Protein AF-A0A0K2ZY50-F1 (afdb_monomer_lite)

Structure (mmCIF, N/CA/C/O backbone):
data_AF-A0A0K2ZY50-F1
#
_entry.id   AF-A0A0K2ZY50-F1
#
loop_
_atom_site.group_PDB
_atom_site.id
_atom_site.type_symbol
_atom_site.label_atom_id
_atom_site.label_alt_id
_atom_site.label_comp_id
_atom_site.label_asym_id
_atom_site.label_entity_id
_atom_site.label_seq_id
_atom_site.pdbx_PDB_ins_code
_atom_site.Cartn_x
_atom_site.Cartn_y
_atom_site.Cartn_z
_atom_site.occupancy
_atom_site.B_iso_or_equiv
_atom_site.auth_seq_id
_atom_site.auth_comp_id
_atom_site.auth_asym_id
_atom_site.auth_atom_id
_atom_site.pdbx_PDB_model_num
ATOM 1 N N . MET A 1 1 ? -4.979 -6.735 -10.473 1.00 54.88 1 MET A N 1
ATOM 2 C CA . MET A 1 1 ? -4.597 -8.114 -10.837 1.00 54.88 1 MET A CA 1
ATOM 3 C C . MET A 1 1 ? -4.139 -8.105 -12.274 1.00 54.88 1 MET A C 1
ATOM 5 O O . MET A 1 1 ? -4.803 -7.467 -13.080 1.00 54.88 1 MET A O 1
ATOM 9 N N . LEU A 1 2 ? -3.047 -8.794 -12.595 1.00 60.53 2 LEU A N 1
ATOM 10 C CA . LEU A 1 2 ? -2.800 -9.212 -13.976 1.00 60.53 2 LEU A CA 1
ATOM 11 C C . LEU A 1 2 ? -4.040 -10.005 -14.419 1.00 60.53 2 LEU A C 1
ATOM 13 O O . LEU A 1 2 ? -4.526 -10.817 -13.636 1.00 60.53 2 LEU A O 1
ATOM 17 N N . GLY A 1 3 ? -4.630 -9.660 -15.563 1.00 57.97 3 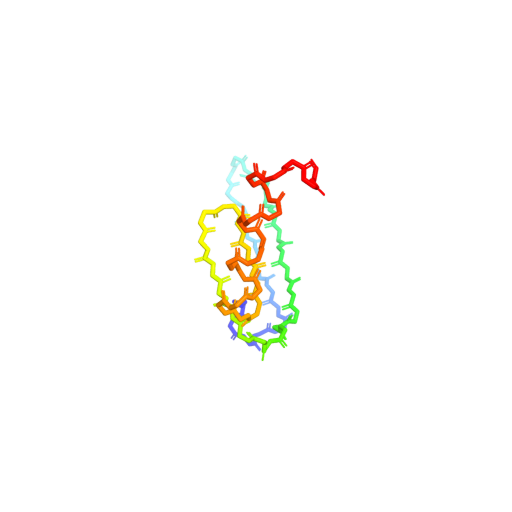GLY A N 1
ATOM 18 C CA . GLY A 1 3 ? -6.013 -9.987 -15.945 1.00 57.97 3 GLY A CA 1
ATOM 19 C C . GLY A 1 3 ? -6.313 -11.469 -16.198 1.00 57.97 3 GLY A C 1
ATOM 20 O O . GLY A 1 3 ? -6.713 -11.824 -17.297 1.00 57.97 3 GLY A O 1
ATOM 21 N N . GLY A 1 4 ? -6.133 -12.328 -15.195 1.00 64.44 4 GLY A N 1
ATOM 22 C CA . GLY A 1 4 ? -6.476 -13.752 -15.226 1.00 64.44 4 GLY A CA 1
ATOM 23 C C . GLY A 1 4 ? -5.536 -14.645 -16.040 1.00 64.44 4 GLY A C 1
ATOM 24 O O . GLY A 1 4 ? -5.775 -15.843 -16.093 1.00 64.44 4 GLY A O 1
ATOM 25 N N . GLY A 1 5 ? -4.495 -14.094 -16.670 1.00 71.12 5 GLY A N 1
ATOM 26 C CA . GLY A 1 5 ? -3.480 -14.871 -17.382 1.00 71.12 5 GLY A CA 1
ATOM 27 C C . GLY A 1 5 ? -2.356 -15.353 -16.462 1.00 71.12 5 GLY A C 1
ATOM 28 O O . GLY A 1 5 ? -1.945 -14.634 -15.552 1.00 71.12 5 GLY A O 1
ATOM 29 N N . ASP A 1 6 ? -1.826 -16.541 -16.749 1.00 79.62 6 ASP A N 1
ATOM 30 C CA . ASP A 1 6 ? -0.742 -17.174 -15.978 1.00 79.62 6 ASP A CA 1
ATOM 31 C C . ASP A 1 6 ? 0.651 -16.611 -16.305 1.00 79.62 6 ASP A C 1
ATOM 33 O O . ASP A 1 6 ? 1.635 -16.918 -15.631 1.00 79.62 6 ASP A O 1
ATOM 37 N N . LEU A 1 7 ? 0.750 -15.794 -17.357 1.00 85.25 7 LEU A N 1
ATOM 38 C CA . LEU A 1 7 ? 2.012 -15.332 -17.924 1.00 85.25 7 LEU A CA 1
ATOM 39 C C . LEU A 1 7 ? 2.027 -13.810 -18.063 1.00 85.25 7 LEU A C 1
ATOM 41 O O . LEU A 1 7 ? 1.129 -13.209 -18.654 1.00 85.25 7 LEU A O 1
ATOM 45 N N . LEU A 1 8 ? 3.087 -13.195 -17.538 1.00 87.88 8 LEU A N 1
ATOM 46 C CA . LEU A 1 8 ? 3.402 -11.784 -17.722 1.00 87.88 8 LEU A CA 1
ATOM 47 C C . LEU A 1 8 ? 4.602 -11.661 -18.663 1.00 87.88 8 LEU A C 1
ATOM 49 O O . LEU A 1 8 ? 5.693 -12.121 -18.334 1.00 87.88 8 LEU A O 1
ATOM 53 N N . HIS A 1 9 ? 4.410 -11.011 -19.809 1.00 90.38 9 HIS A N 1
ATOM 54 C CA . HIS A 1 9 ? 5.502 -10.658 -20.712 1.00 90.38 9 HIS A CA 1
ATOM 55 C C . HIS A 1 9 ? 5.956 -9.220 -20.435 1.00 90.38 9 HIS A C 1
ATOM 57 O O . HIS A 1 9 ? 5.141 -8.298 -20.463 1.00 90.38 9 HIS A O 1
ATOM 63 N N . LEU A 1 10 ? 7.250 -9.028 -20.171 1.00 91.75 10 LEU A N 1
ATOM 64 C CA . LEU A 1 10 ? 7.871 -7.715 -19.987 1.00 91.75 10 LEU A CA 1
ATOM 65 C C . LEU A 1 10 ? 9.021 -7.565 -20.981 1.00 91.75 10 LEU A C 1
ATOM 67 O O . LEU A 1 10 ? 9.921 -8.400 -21.013 1.00 91.75 10 LEU A O 1
ATOM 71 N N . GLN A 1 11 ? 9.010 -6.477 -21.747 1.00 94.38 11 GLN A N 1
ATOM 72 C CA . GLN A 1 11 ? 10.088 -6.112 -22.658 1.00 94.38 11 GLN A CA 1
ATOM 73 C C . GLN A 1 11 ? 10.556 -4.695 -22.326 1.00 94.38 11 GLN A C 1
ATOM 75 O O . GLN A 1 11 ? 9.751 -3.767 -22.265 1.00 94.38 11 GLN A O 1
ATOM 80 N N . ALA A 1 12 ? 11.856 -4.536 -22.082 1.00 96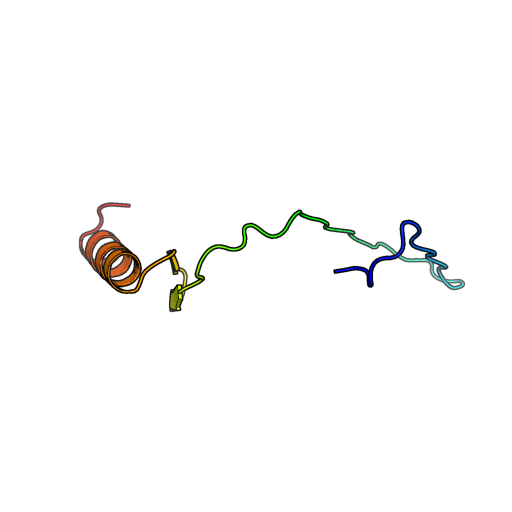.06 12 ALA A N 1
ATOM 81 C CA . ALA A 1 12 ? 12.474 -3.226 -21.917 1.00 96.06 12 ALA A CA 1
ATOM 82 C C . ALA A 1 12 ? 12.980 -2.701 -23.270 1.00 96.06 12 ALA A C 1
ATOM 84 O O . ALA A 1 12 ? 13.358 -3.490 -24.136 1.00 96.06 12 ALA A O 1
ATOM 85 N N . GLY A 1 13 ? 12.985 -1.377 -23.440 1.00 94.81 13 GLY A N 1
ATOM 86 C CA . GLY A 1 13 ? 13.640 -0.716 -24.574 1.00 94.81 13 GLY A CA 1
ATOM 87 C C . GLY A 1 13 ? 15.148 -0.546 -24.358 1.00 94.81 13 GLY A C 1
ATOM 88 O O . GLY A 1 13 ? 15.701 -1.036 -23.374 1.00 94.81 13 GLY A O 1
ATOM 89 N N . ASP A 1 14 ? 15.798 0.213 -25.239 1.00 94.94 14 ASP A N 1
ATOM 90 C CA . ASP A 1 14 ? 17.267 0.326 -25.337 1.00 94.94 14 ASP A CA 1
ATOM 91 C C . ASP A 1 14 ? 17.976 0.804 -24.057 1.00 94.94 14 ASP A C 1
ATOM 93 O O . ASP A 1 14 ? 19.136 0.481 -23.817 1.00 94.94 14 ASP A O 1
ATOM 97 N N . VAL A 1 15 ? 17.276 1.560 -2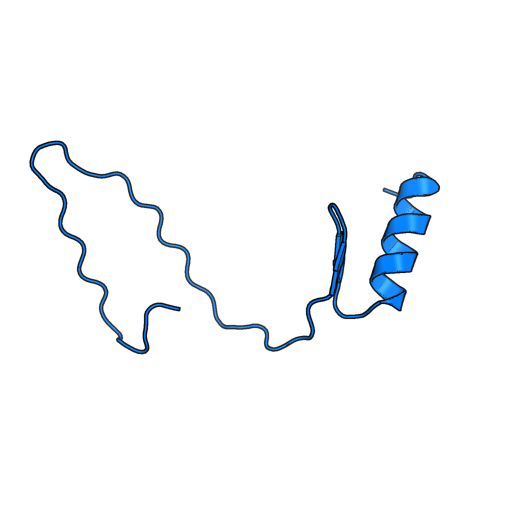3.208 1.00 94.62 15 VAL A N 1
ATOM 98 C CA . VAL A 1 15 ? 17.810 2.113 -21.948 1.00 94.62 15 VAL A CA 1
ATOM 99 C C . VAL A 1 15 ? 17.554 1.175 -20.749 1.00 94.62 15 VAL A C 1
ATOM 101 O O . VAL A 1 15 ? 18.035 1.413 -19.641 1.00 94.62 15 VAL A O 1
ATOM 104 N N . GLY A 1 16 ? 16.836 0.068 -20.959 1.00 94.19 16 GLY A N 1
ATOM 105 C CA . GLY A 1 16 ? 16.489 -0.904 -19.924 1.00 94.19 16 GLY A CA 1
ATOM 106 C C . GL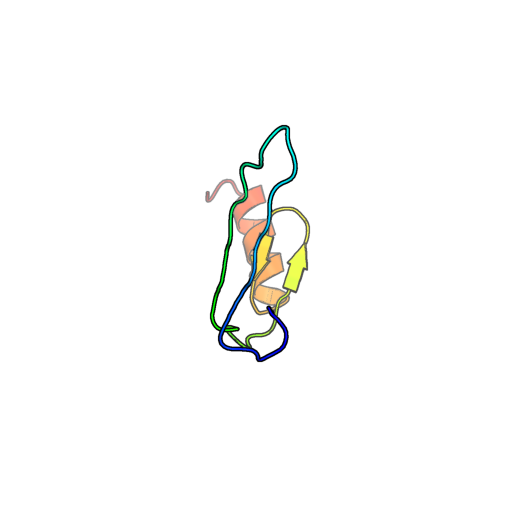Y A 1 16 ? 15.347 -0.458 -18.999 1.00 94.19 16 GLY A C 1
ATOM 107 O O . GLY A 1 16 ? 14.781 0.626 -19.132 1.00 94.19 16 GLY A O 1
ATOM 108 N N . ALA A 1 17 ? 14.982 -1.324 -18.047 1.00 95.38 17 ALA A N 1
ATOM 109 C CA . ALA A 1 17 ? 13.946 -1.069 -17.043 1.00 95.38 17 ALA A CA 1
ATOM 110 C C . ALA A 1 17 ? 14.307 -1.710 -15.693 1.00 95.38 17 ALA A C 1
ATOM 112 O O . ALA A 1 17 ? 15.053 -2.687 -15.635 1.00 95.38 17 ALA A O 1
ATOM 113 N N . ARG A 1 18 ? 13.746 -1.176 -14.600 1.00 95.62 18 ARG A N 1
ATOM 114 C CA . ARG A 1 18 ? 13.864 -1.728 -13.237 1.00 95.62 18 ARG A CA 1
ATOM 115 C C . ARG A 1 18 ? 12.472 -1.909 -12.614 1.00 95.62 18 ARG A C 1
ATOM 117 O O . ARG A 1 18 ? 12.065 -1.081 -11.799 1.00 95.62 18 ARG A O 1
ATOM 124 N N 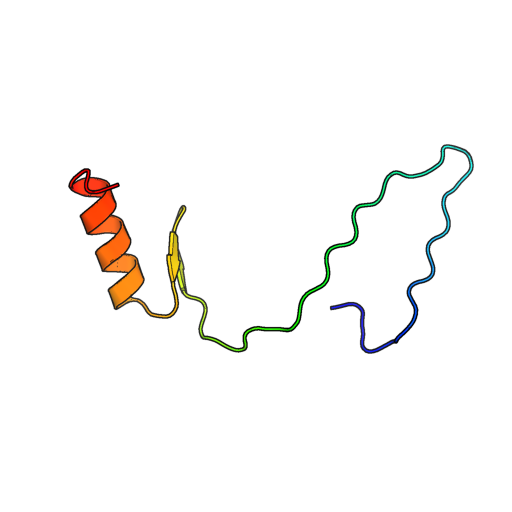. PRO A 1 19 ? 11.698 -2.922 -13.041 1.00 93.50 19 PRO A N 1
ATOM 125 C CA . PRO A 1 19 ? 10.347 -3.127 -12.537 1.00 93.50 19 PRO A CA 1
ATOM 126 C C . PRO A 1 19 ? 10.353 -3.784 -11.152 1.00 93.50 19 PRO A C 1
ATOM 128 O O . PRO A 1 19 ? 11.211 -4.608 -10.842 1.00 93.50 19 PRO A O 1
ATOM 131 N N . ILE A 1 20 ? 9.334 -3.472 -10.353 1.00 95.19 20 ILE A N 1
ATOM 132 C CA . ILE A 1 20 ? 8.948 -4.262 -9.183 1.00 95.19 20 ILE A CA 1
ATOM 133 C C . ILE A 1 20 ? 7.570 -4.843 -9.481 1.00 95.19 20 ILE A C 1
ATOM 135 O O . ILE A 1 20 ? 6.625 -4.101 -9.747 1.00 95.19 20 ILE A O 1
ATOM 139 N N . LEU A 1 21 ? 7.463 -6.171 -9.443 1.00 92.56 21 LEU A N 1
ATOM 140 C CA . LEU A 1 21 ? 6.192 -6.874 -9.558 1.00 92.56 21 LEU A CA 1
ATOM 141 C C . LEU A 1 21 ? 5.734 -7.312 -8.167 1.00 92.56 21 LEU A C 1
ATOM 143 O O . LEU A 1 21 ? 6.426 -8.072 -7.496 1.00 92.56 21 LEU A O 1
ATOM 147 N N . VAL A 1 22 ? 4.547 -6.861 -7.760 1.00 92.75 22 VAL A N 1
ATOM 148 C CA . VAL A 1 22 ? 3.898 -7.290 -6.516 1.00 92.75 22 VAL A CA 1
ATOM 149 C C . VAL A 1 22 ? 2.584 -7.976 -6.863 1.00 92.75 22 VAL A C 1
ATOM 151 O O . VAL A 1 22 ? 1.724 -7.402 -7.533 1.00 92.75 22 VAL A O 1
ATOM 154 N N . THR A 1 23 ? 2.425 -9.213 -6.402 1.00 90.44 23 THR A N 1
ATOM 155 C CA . THR A 1 23 ? 1.212 -10.015 -6.593 1.00 90.44 23 THR A CA 1
ATOM 156 C C . THR A 1 23 ? 0.718 -10.535 -5.253 1.00 90.44 23 THR A C 1
ATOM 158 O O . THR A 1 23 ? 1.522 -10.858 -4.384 1.00 90.44 23 THR A O 1
ATOM 161 N N . GLY A 1 24 ? -0.594 -10.680 -5.100 1.00 89.12 24 GLY A N 1
ATOM 162 C CA . GLY A 1 24 ? -1.189 -11.246 -3.897 1.00 89.12 24 GLY A CA 1
ATOM 163 C C . GLY A 1 24 ? -2.575 -11.807 -4.175 1.00 89.12 24 GLY A C 1
ATOM 164 O O . GLY A 1 24 ? -3.279 -11.347 -5.080 1.00 89.12 24 GLY A O 1
ATOM 165 N N . ARG A 1 25 ? -2.970 -12.811 -3.390 1.00 89.81 25 ARG A N 1
ATOM 166 C CA . ARG A 1 25 ? -4.353 -13.288 -3.366 1.00 89.81 25 ARG A CA 1
ATOM 167 C C . ARG A 1 25 ? -5.221 -12.213 -2.691 1.00 89.81 25 ARG A C 1
ATOM 169 O O . ARG A 1 25 ? -4.818 -11.709 -1.646 1.00 89.81 25 ARG A O 1
ATOM 176 N N . PRO A 1 26 ? -6.403 -11.865 -3.232 1.00 90.50 26 PRO A N 1
ATOM 177 C CA . PRO A 1 26 ? -7.313 -10.957 -2.544 1.00 90.50 26 PRO A CA 1
ATOM 178 C C . PRO A 1 26 ? -7.725 -11.535 -1.201 1.00 90.50 26 PRO A C 1
ATOM 180 O O . PRO A 1 26 ? -8.160 -12.686 -1.152 1.00 90.50 26 PRO A O 1
ATOM 183 N N . LEU A 1 27 ? -7.663 -10.713 -0.155 1.00 92.44 27 LEU A N 1
ATOM 184 C CA . LEU A 1 27 ? -8.176 -11.085 1.164 1.00 92.44 27 LEU A CA 1
ATOM 185 C C . LEU A 1 27 ? -9.702 -11.246 1.157 1.00 92.44 27 LEU A C 1
ATOM 187 O O . LEU A 1 27 ? -10.231 -12.080 1.876 1.00 92.44 27 LEU A O 1
ATOM 191 N N . ARG A 1 28 ? -10.403 -10.511 0.278 1.00 93.94 28 ARG A N 1
ATOM 192 C CA . ARG A 1 28 ? -11.879 -10.479 0.198 1.00 93.94 28 ARG A CA 1
ATOM 193 C C . ARG A 1 28 ? -12.546 -10.066 1.511 1.00 93.94 28 ARG A C 1
ATOM 195 O O . ARG A 1 28 ? -13.676 -10.454 1.785 1.00 93.94 28 ARG A O 1
ATOM 202 N N . GLU A 1 29 ? -11.857 -9.247 2.285 1.00 96.31 29 GLU A N 1
ATOM 203 C CA . GLU A 1 29 ? -12.393 -8.648 3.493 1.00 96.31 29 GLU A CA 1
ATOM 204 C C . GLU A 1 29 ? -12.841 -7.213 3.204 1.00 96.31 29 GLU A C 1
ATOM 206 O O . GLU A 1 29 ? -12.325 -6.583 2.269 1.00 96.31 29 GLU A O 1
ATOM 211 N N . PRO A 1 30 ? -13.794 -6.675 3.982 1.00 95.50 30 PRO A N 1
ATOM 212 C CA . PRO A 1 30 ? -14.099 -5.258 3.931 1.00 95.50 30 PRO A CA 1
ATOM 213 C C . PRO A 1 30 ? -12.838 -4.436 4.217 1.00 95.50 30 PRO A C 1
ATOM 215 O O . PRO A 1 30 ? -12.020 -4.808 5.057 1.00 95.50 30 PRO A O 1
ATOM 218 N N . VAL A 1 31 ? -12.687 -3.325 3.497 1.00 96.38 31 VAL A N 1
ATOM 219 C CA . VAL A 1 31 ? -11.573 -2.391 3.666 1.00 96.38 31 VAL A CA 1
ATOM 220 C C . VAL A 1 31 ? -12.150 -1.030 4.015 1.00 96.38 31 VAL A C 1
ATOM 222 O O . VAL A 1 31 ? -12.809 -0.392 3.194 1.00 96.38 31 VAL A O 1
ATOM 225 N N . VAL A 1 32 ? -11.869 -0.575 5.230 1.00 97.00 32 VAL A N 1
ATOM 226 C CA . VAL A 1 32 ? -12.198 0.757 5.728 1.00 97.00 32 VAL A CA 1
ATOM 227 C C . VAL A 1 32 ? -10.890 1.503 5.961 1.00 97.00 32 VAL A C 1
ATOM 229 O O . VAL A 1 32 ? -10.010 1.028 6.671 1.00 97.00 32 VAL A O 1
ATOM 232 N N . ARG A 1 33 ? -10.733 2.679 5.348 1.00 96.44 33 ARG A N 1
ATOM 233 C CA . ARG A 1 33 ? -9.492 3.464 5.405 1.00 96.44 33 ARG A CA 1
ATOM 234 C C . ARG A 1 33 ? -9.777 4.920 5.739 1.00 96.44 33 ARG A C 1
ATOM 236 O O . ARG A 1 33 ? -10.602 5.552 5.080 1.00 96.44 33 ARG A O 1
ATOM 243 N N . HIS A 1 34 ? -9.013 5.474 6.676 1.00 95.44 34 HIS A N 1
ATOM 244 C CA . HIS A 1 34 ? -8.954 6.913 6.917 1.00 95.44 34 HIS A CA 1
ATOM 245 C C . HIS A 1 34 ? -7.558 7.308 7.406 1.00 95.44 34 HIS A C 1
ATOM 247 O O . HIS A 1 34 ? -7.035 6.727 8.355 1.00 95.44 34 HIS A O 1
ATOM 253 N N . GLY A 1 35 ? -6.945 8.294 6.745 1.00 91.81 35 GLY A N 1
ATOM 254 C CA . GLY A 1 35 ? -5.580 8.720 7.057 1.00 91.81 35 GLY A CA 1
ATOM 255 C C . GLY A 1 35 ? -4.571 7.556 6.991 1.00 91.81 35 GLY A C 1
ATOM 256 O O . GLY A 1 35 ? -4.552 6.854 5.973 1.00 91.81 35 GLY A O 1
ATOM 257 N N . PRO A 1 36 ? -3.741 7.354 8.035 1.00 93.56 36 PRO A N 1
ATOM 258 C CA . PRO A 1 36 ? -2.734 6.293 8.083 1.00 93.56 36 PRO A CA 1
ATOM 259 C C . PRO A 1 36 ? -3.301 4.920 8.483 1.00 93.56 36 PRO A C 1
ATOM 261 O O . PRO A 1 36 ? -2.551 3.948 8.503 1.00 93.56 36 PRO A O 1
ATOM 264 N N . PHE A 1 37 ? -4.598 4.820 8.797 1.00 96.31 37 PHE A N 1
ATOM 265 C CA . PHE A 1 37 ? -5.202 3.596 9.321 1.00 96.31 37 PHE A CA 1
ATOM 266 C C . PHE A 1 37 ? -6.065 2.887 8.274 1.00 96.31 37 PHE A C 1
ATOM 268 O O . PHE A 1 37 ? -6.826 3.513 7.525 1.00 96.31 37 PHE A O 1
ATOM 275 N N . VAL A 1 38 ? -5.946 1.559 8.246 1.00 96.56 38 VAL A N 1
ATOM 276 C CA . VAL A 1 38 ? -6.734 0.642 7.416 1.00 96.56 38 VAL A CA 1
ATOM 277 C C . VAL A 1 38 ? -7.209 -0.498 8.314 1.00 96.56 38 VAL A C 1
ATOM 279 O O . VAL A 1 38 ? -6.375 -1.162 8.920 1.00 96.56 38 VAL A O 1
ATOM 282 N N . MET A 1 39 ? -8.524 -0.697 8.401 1.00 97.12 39 MET A N 1
ATOM 283 C CA . MET A 1 39 ? -9.190 -1.720 9.221 1.00 97.12 39 MET A CA 1
ATOM 284 C C . MET A 1 39 ? -10.321 -2.393 8.434 1.00 97.12 39 MET A C 1
ATOM 286 O O . MET A 1 39 ? -10.617 -1.997 7.302 1.00 97.12 39 MET A O 1
ATOM 290 N N . ASN A 1 40 ? -10.973 -3.397 9.024 1.00 97.50 40 ASN A N 1
ATOM 291 C CA . ASN A 1 40 ? -12.085 -4.100 8.391 1.00 97.50 40 ASN A CA 1
ATOM 292 C C . ASN A 1 40 ? -13.447 -3.446 8.695 1.00 97.50 40 ASN A C 1
ATOM 294 O O . ASN A 1 40 ? -14.361 -3.525 7.876 1.00 97.50 40 ASN A O 1
ATOM 298 N N . THR A 1 41 ? -13.595 -2.747 9.821 1.00 97.56 41 THR A N 1
ATOM 299 C CA . THR A 1 41 ? -14.841 -2.062 10.218 1.00 97.56 41 THR A CA 1
ATOM 300 C C . THR A 1 41 ? -14.621 -0.586 10.561 1.00 97.56 41 THR A C 1
ATOM 302 O O . THR A 1 41 ? -13.491 -0.113 10.713 1.00 97.56 41 THR A O 1
ATOM 305 N N . ARG A 1 42 ? -15.713 0.186 10.664 1.00 96.31 42 ARG A N 1
ATOM 306 C CA . ARG A 1 42 ? -15.633 1.605 11.044 1.00 96.31 42 ARG A CA 1
ATOM 307 C C . ARG A 1 42 ? -15.297 1.760 12.524 1.00 96.31 42 ARG A C 1
ATOM 309 O O . ARG A 1 42 ? -14.572 2.680 12.884 1.00 96.31 42 ARG A O 1
ATOM 316 N N . GLU A 1 43 ? -15.805 0.864 13.353 1.00 97.38 43 GLU A N 1
ATOM 317 C CA . GLU A 1 43 ? -15.591 0.821 14.795 1.00 97.38 43 GLU A CA 1
ATOM 318 C C . GLU A 1 43 ? -14.106 0.606 15.116 1.00 97.38 43 GLU A C 1
ATOM 320 O O . GLU A 1 43 ? -13.526 1.393 15.862 1.00 97.38 43 GLU A O 1
ATOM 325 N N . GLU A 1 44 ? -13.462 -0.375 14.475 1.00 97.19 44 GLU A N 1
ATOM 326 C CA . GLU A 1 44 ? -12.014 -0.620 14.598 1.00 97.19 44 GLU A CA 1
ATOM 327 C C . GLU A 1 44 ? -11.185 0.585 14.144 1.00 97.19 44 GLU A C 1
ATOM 329 O O . GLU A 1 44 ? -10.195 0.945 14.778 1.00 97.19 44 GLU A O 1
ATOM 334 N N . LEU A 1 45 ? -11.598 1.242 13.056 1.00 96.56 45 LEU A N 1
ATOM 335 C CA . LEU A 1 45 ? -10.915 2.433 12.562 1.00 96.56 45 LEU A CA 1
ATOM 336 C C . LEU A 1 45 ? -10.980 3.577 13.583 1.00 96.56 45 LEU A C 1
ATOM 338 O O . LEU A 1 45 ? -9.974 4.235 13.834 1.00 96.56 45 LEU A O 1
ATOM 342 N N . MET A 1 46 ? -12.155 3.815 14.176 1.00 95.50 46 MET A N 1
ATOM 343 C CA . MET A 1 46 ? -12.327 4.843 15.205 1.00 95.50 46 MET A CA 1
ATOM 344 C C . MET A 1 46 ? -11.521 4.519 16.462 1.00 95.50 46 MET A C 1
ATOM 346 O O . MET A 1 46 ? -10.901 5.419 17.025 1.00 95.50 46 MET A O 1
ATOM 350 N N . GLN A 1 47 ? -11.471 3.248 16.860 1.00 95.88 47 GLN A N 1
ATOM 351 C CA . GLN A 1 47 ? -10.639 2.810 17.976 1.00 95.88 47 GLN A CA 1
ATOM 352 C C . GLN A 1 47 ? -9.150 3.076 17.706 1.00 95.88 47 GLN A C 1
ATOM 354 O O . GLN A 1 47 ? -8.473 3.628 18.568 1.00 95.88 47 GLN A O 1
ATOM 359 N N . ALA A 1 48 ? -8.662 2.798 16.492 1.00 95.25 48 ALA A N 1
ATOM 360 C CA . ALA A 1 48 ? -7.275 3.079 16.111 1.00 95.25 48 ALA A CA 1
ATOM 361 C C . ALA A 1 48 ? -6.919 4.574 16.212 1.00 95.25 48 ALA A C 1
ATOM 363 O O . ALA A 1 48 ? -5.813 4.923 16.624 1.00 95.25 48 ALA A O 1
ATOM 364 N N . PHE A 1 49 ? -7.860 5.471 15.889 1.00 94.50 49 PHE A N 1
ATOM 365 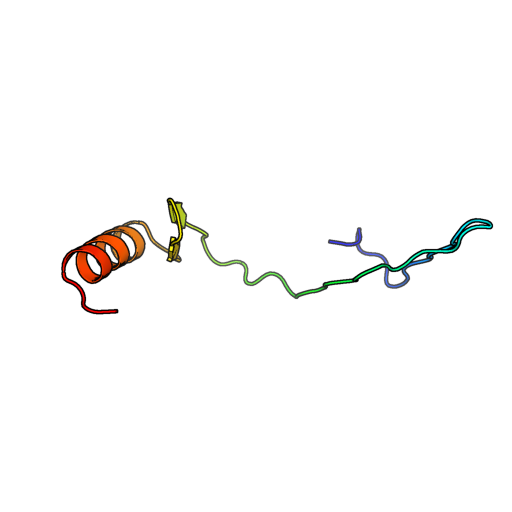C CA . PHE A 1 49 ? -7.667 6.908 16.107 1.00 94.50 49 PHE A CA 1
ATOM 366 C C . PHE A 1 49 ? -7.562 7.267 17.584 1.00 94.50 49 PHE A C 1
ATOM 368 O O . PHE A 1 49 ? -6.697 8.061 17.945 1.00 94.50 49 PHE A O 1
ATOM 375 N N . VAL A 1 50 ? -8.432 6.700 18.418 1.00 94.81 50 VAL A N 1
ATOM 376 C CA . VAL A 1 50 ? -8.438 6.940 19.865 1.00 94.81 50 VAL A CA 1
ATOM 377 C C . VAL A 1 50 ? -7.131 6.447 20.487 1.00 94.81 50 VAL A C 1
ATOM 379 O O . VAL A 1 50 ? -6.456 7.203 21.179 1.00 94.81 50 VAL A O 1
ATOM 382 N N . ASP A 1 51 ? -6.705 5.229 20.154 1.00 95.06 51 ASP A N 1
ATOM 383 C CA . ASP A 1 51 ? -5.435 4.657 20.609 1.00 95.06 51 ASP A CA 1
ATOM 384 C C . ASP A 1 51 ? -4.227 5.517 20.191 1.00 95.06 51 ASP A C 1
ATOM 386 O O . ASP A 1 51 ? -3.318 5.743 20.991 1.00 95.06 51 ASP A O 1
ATOM 390 N N . PHE A 1 52 ? -4.237 6.056 18.967 1.00 94.25 52 PHE A N 1
ATOM 391 C CA . PHE A 1 52 ? -3.200 6.972 18.488 1.00 94.25 52 PHE A CA 1
ATOM 392 C C . PHE A 1 52 ? -3.202 8.313 19.231 1.00 94.25 52 PHE A C 1
ATOM 394 O O . PHE A 1 52 ? -2.144 8.805 19.619 1.00 94.25 52 PHE A O 1
ATOM 401 N N . GLN A 1 53 ? -4.378 8.900 19.458 1.00 92.56 53 GLN A N 1
ATOM 402 C CA . GLN A 1 53 ? -4.518 10.157 20.200 1.00 92.56 53 GLN A CA 1
ATOM 403 C C . GLN A 1 53 ? -4.097 10.022 21.667 1.00 92.56 53 GLN A C 1
ATOM 405 O O . GLN A 1 53 ? -3.570 10.972 22.242 1.00 92.56 53 GLN A O 1
ATOM 410 N N . GLU A 1 54 ? -4.302 8.849 22.260 1.00 95.88 54 GLU A N 1
ATOM 411 C CA . GLU A 1 54 ? -3.962 8.560 23.654 1.00 95.88 54 GLU A CA 1
ATOM 412 C C . GLU A 1 54 ? -2.529 8.025 23.827 1.00 95.88 54 GLU A C 1
ATOM 414 O O . GLU A 1 54 ? -2.130 7.702 24.944 1.00 95.88 54 GLU A O 1
ATOM 419 N N . GLY A 1 55 ? -1.736 7.956 22.747 1.00 90.69 55 GLY A N 1
ATOM 420 C CA . GLY A 1 55 ? -0.330 7.544 22.799 1.00 90.69 55 GLY A CA 1
ATOM 421 C C . GLY A 1 55 ? -0.138 6.072 23.170 1.00 90.69 55 GLY A C 1
ATOM 422 O O . GLY A 1 55 ? 0.862 5.718 23.789 1.00 90.69 55 GLY A O 1
ATOM 423 N N . ARG A 1 56 ? -1.102 5.209 22.827 1.00 88.00 56 ARG A N 1
ATOM 424 C CA . ARG A 1 56 ? -1.028 3.756 23.058 1.00 88.00 56 ARG A CA 1
ATOM 425 C C . ARG A 1 56 ? -0.279 2.991 21.954 1.00 88.00 56 ARG A C 1
ATOM 427 O O . ARG A 1 56 ? -0.323 1.761 21.948 1.00 88.00 56 ARG A O 1
ATOM 434 N N . PHE A 1 57 ? 0.415 3.703 21.061 1.00 69.81 57 PHE A N 1
ATOM 435 C CA . PHE A 1 57 ? 1.254 3.169 19.980 1.00 69.81 57 PHE A CA 1
ATOM 436 C C . PHE A 1 57 ? 2.655 3.773 19.996 1.00 69.81 57 PHE A C 1
ATOM 438 O O . PHE A 1 57 ? 2.771 4.976 20.327 1.00 69.81 57 PHE A O 1
#

pLDDT: mean 90.55, std 10.13, range [54.88, 97.56]

Sequence (57 aa):
MLGGGDLLHLQAGDVGARPILVTGRPLREPVVRHGPFVMNTREELMQAFVDFQEGRF

Secondary structure (DSSP, 8-state):
---S-S-------TT----------------EEETTEEESSHHHHHHHHHHHHTT--

InterPro domains:
  IPR008778 Pirin, C-terminal domain [PF05726] (3-57)
  IPR011051 RmlC-like cupin domain superfamily [SSF51182] (5-57)
  IPR012093 Pirin [PTHR13903] (3-56)
  IPR014710 RmlC-like jelly roll fold [G3DSA:2.60.120.10] (7-57)

Organism: NCBI:txid487906

Radius of gyration: 19.0 Å; chains: 1; bounding box: 33×27×49 Å

Foldseek 3Di:
DPPPDPDDDDDAPPVGDDDDDDDDDDPPAAWDDDDPDIDRDPVVVVVVVVCVVVVVD